Protein AF-A0A3D5S1Q6-F1 (afdb_monomer_lite)

Sequence (105 aa):
MAATAGTITVYEQDTGNTLVSDSPFEYKEILVHVSDVADDTDTVAVTLANHGLTTFKYIKGYTHSTEGSIIIEEAPTTAVSS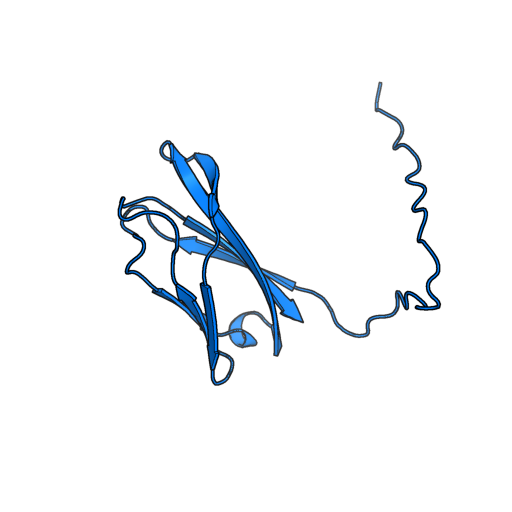GVLTITIGGSTDNKARVFIVGGI

Radius of gyration: 17.77 Å; chains: 1; bounding box: 47×36×42 Å

Foldseek 3Di:
DDDDDDDDDDDDDPPPDDPDPPDVDDKDKDKDKDALQDWQADKDKDQQVVVVFPDWDDKWKFWDPDVPDTDDTFDWDWDADPRIIMTGGDDGRHRTMMIMMTMHD

Structure (mmCIF, N/CA/C/O backbone):
data_AF-A0A3D5S1Q6-F1
#
_entry.id   AF-A0A3D5S1Q6-F1
#
loop_
_atom_site.group_PDB
_atom_site.id
_atom_site.type_symbol
_atom_site.label_atom_id
_atom_site.label_alt_id
_atom_site.label_comp_id
_atom_site.label_asym_id
_atom_site.label_entity_id
_atom_site.label_seq_id
_atom_site.pdbx_PDB_ins_code
_atom_site.Cartn_x
_atom_site.Cartn_y
_atom_site.Cartn_z
_atom_site.occupancy
_atom_site.B_iso_or_equiv
_atom_site.auth_seq_id
_atom_site.auth_comp_id
_atom_site.auth_asym_id
_atom_site.auth_atom_id
_atom_site.pdbx_PDB_model_num
ATOM 1 N N . MET A 1 1 ? 30.796 4.358 23.344 1.00 46.53 1 MET A N 1
ATOM 2 C CA . MET A 1 1 ? 29.878 5.223 24.117 1.00 46.53 1 MET A CA 1
ATOM 3 C C . MET A 1 1 ? 28.519 5.150 23.447 1.00 46.53 1 MET A C 1
ATOM 5 O O . MET A 1 1 ? 28.469 5.372 22.245 1.00 46.53 1 MET A O 1
ATOM 9 N N . ALA A 1 2 ? 27.465 4.759 24.164 1.00 44.75 2 ALA A N 1
ATOM 10 C CA . ALA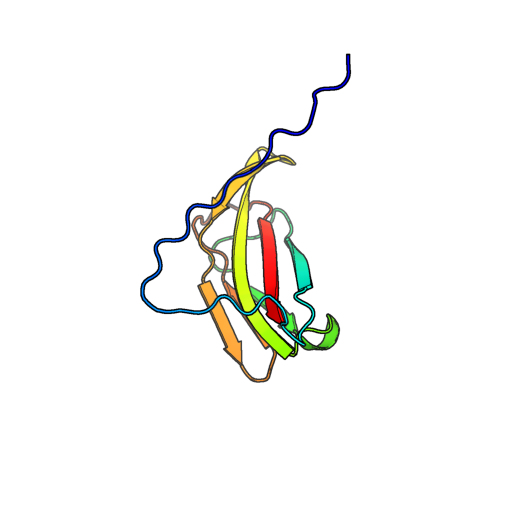 A 1 2 ? 26.106 4.773 23.621 1.00 44.75 2 ALA A CA 1
ATOM 11 C C . ALA A 1 2 ? 25.594 6.222 23.601 1.00 44.75 2 ALA A C 1
ATOM 13 O O . ALA A 1 2 ? 25.801 6.948 24.573 1.00 44.75 2 ALA A O 1
ATOM 14 N N . ALA A 1 3 ? 24.994 6.655 22.493 1.00 49.44 3 ALA A N 1
ATOM 15 C CA . ALA A 1 3 ? 24.417 7.989 22.387 1.00 49.44 3 ALA A CA 1
ATOM 16 C C . ALA A 1 3 ? 23.196 8.101 23.311 1.00 49.44 3 ALA A C 1
ATOM 18 O O . ALA A 1 3 ? 22.296 7.263 23.265 1.00 49.44 3 ALA A O 1
ATOM 19 N N . THR A 1 4 ? 23.176 9.130 24.156 1.00 58.97 4 THR A N 1
ATOM 20 C CA . THR A 1 4 ? 22.003 9.512 24.946 1.00 58.97 4 THR A CA 1
ATOM 21 C C . THR A 1 4 ? 20.887 9.921 23.989 1.00 58.97 4 THR A C 1
ATOM 23 O O . THR A 1 4 ? 21.111 10.769 23.125 1.00 58.97 4 THR A O 1
ATOM 26 N N . ALA A 1 5 ? 19.697 9.332 24.121 1.00 53.41 5 ALA A N 1
ATOM 27 C CA . ALA A 1 5 ? 18.533 9.759 23.351 1.00 53.41 5 ALA A CA 1
ATOM 28 C C . ALA A 1 5 ? 18.240 11.234 23.667 1.00 53.41 5 ALA A C 1
ATOM 30 O O . ALA A 1 5 ? 18.025 11.594 24.825 1.00 53.41 5 ALA A O 1
ATOM 31 N N . GLY A 1 6 ? 18.296 12.093 22.648 1.00 56.91 6 GLY A N 1
ATOM 32 C CA . GLY A 1 6 ? 17.927 13.497 22.788 1.00 56.91 6 GLY A CA 1
ATOM 33 C C . GLY A 1 6 ? 16.440 13.622 23.108 1.00 56.91 6 GLY A C 1
ATOM 34 O O . GLY A 1 6 ? 15.615 12.901 22.548 1.00 56.91 6 GLY A O 1
ATOM 35 N N . THR A 1 7 ? 16.092 14.530 24.014 1.00 53.72 7 THR A N 1
ATOM 36 C CA . THR A 1 7 ? 14.698 14.854 24.316 1.00 53.72 7 THR A CA 1
ATOM 37 C C . THR A 1 7 ? 14.066 15.511 23.089 1.00 53.72 7 THR A C 1
ATOM 39 O O . THR A 1 7 ? 14.540 16.550 22.630 1.00 53.72 7 THR A O 1
ATOM 42 N N . ILE A 1 8 ? 13.005 14.913 22.548 1.00 65.38 8 ILE A N 1
ATOM 43 C CA . ILE A 1 8 ? 12.191 15.538 21.503 1.00 65.38 8 ILE A CA 1
ATOM 44 C C . ILE A 1 8 ? 11.218 16.489 22.202 1.00 65.38 8 ILE A C 1
ATOM 46 O O . ILE A 1 8 ? 10.321 16.043 22.914 1.00 65.38 8 ILE A O 1
ATOM 50 N N . THR A 1 9 ? 11.389 17.794 22.004 1.00 51.97 9 THR A N 1
ATOM 51 C CA . THR A 1 9 ? 10.377 18.788 22.382 1.00 51.97 9 THR A CA 1
ATOM 52 C C . THR A 1 9 ? 9.485 19.029 21.172 1.00 51.97 9 THR A C 1
ATOM 54 O O . THR A 1 9 ? 9.914 19.645 20.197 1.00 51.97 9 THR A O 1
ATOM 57 N N . VAL A 1 10 ? 8.254 18.524 21.217 1.00 62.31 10 VAL A N 1
ATOM 58 C CA . VAL A 1 10 ? 7.229 18.842 20.216 1.00 62.31 10 VAL A CA 1
ATOM 59 C C . VAL A 1 10 ? 6.626 20.200 20.585 1.00 62.31 10 VAL A C 1
ATOM 61 O O . VAL A 1 10 ? 6.072 20.355 21.671 1.00 62.31 10 VAL A O 1
ATOM 64 N N . TYR A 1 11 ? 6.762 21.196 19.707 1.00 48.94 11 TYR A N 1
ATOM 65 C CA . TYR A 1 11 ? 6.038 22.465 19.815 1.00 48.94 11 TYR A CA 1
ATOM 66 C C . TYR A 1 11 ? 4.786 22.364 18.952 1.00 48.94 11 TYR A C 1
ATOM 68 O O . TYR A 1 11 ? 4.847 22.555 17.739 1.00 48.94 11 TYR A O 1
ATOM 76 N N . GLU A 1 12 ? 3.656 22.031 19.561 1.00 57.34 12 GLU A N 1
ATOM 77 C CA . GLU A 1 12 ? 2.381 22.046 18.854 1.00 57.34 12 GLU A CA 1
ATOM 78 C C . GLU A 1 12 ? 1.816 23.458 18.888 1.00 57.34 12 GLU A C 1
ATOM 80 O O . GLU A 1 12 ? 1.662 24.069 19.947 1.00 57.34 12 GLU A O 1
ATOM 85 N N . GLN A 1 13 ? 1.557 24.010 17.707 1.00 48.34 13 GLN A N 1
ATOM 86 C CA . GLN A 1 13 ? 0.857 25.275 17.588 1.00 48.34 13 GLN A CA 1
ATOM 87 C C . GLN A 1 13 ? -0.610 25.021 17.954 1.00 48.34 13 GLN A C 1
ATOM 89 O O . GLN A 1 13 ? -1.376 24.481 17.156 1.00 48.34 13 GLN A O 1
ATOM 94 N N . ASP A 1 14 ? -0.974 25.369 19.188 1.00 51.84 14 ASP A N 1
ATOM 95 C CA . ASP A 1 14 ? -2.342 25.293 19.691 1.00 51.84 14 ASP A CA 1
ATOM 96 C C . ASP A 1 14 ? -3.254 26.195 18.847 1.00 51.84 14 ASP A C 1
ATOM 98 O O . ASP A 1 14 ? -3.266 27.420 18.972 1.00 51.84 14 ASP A O 1
ATOM 102 N N . THR A 1 15 ? -3.995 25.571 17.935 1.00 56.84 15 THR A N 1
ATOM 103 C CA . THR A 1 15 ? -5.132 26.179 17.230 1.00 56.84 15 THR A CA 1
ATOM 104 C C . THR A 1 15 ? -6.465 25.763 17.864 1.00 56.84 15 THR A C 1
ATOM 106 O O . THR A 1 15 ? -7.515 25.884 17.240 1.00 56.84 15 THR A O 1
ATOM 109 N N . GLY A 1 16 ? -6.453 25.305 19.121 1.00 51.22 16 GLY A N 1
ATOM 110 C CA . GLY A 1 16 ? -7.636 24.855 19.851 1.00 51.22 16 GLY A CA 1
ATOM 111 C C . GLY A 1 16 ? -8.002 23.392 19.603 1.00 51.22 16 GLY A C 1
ATOM 112 O O . GLY A 1 16 ? -9.154 23.015 19.810 1.00 51.22 16 GLY A O 1
ATOM 113 N N . ASN A 1 17 ? -7.055 22.559 19.162 1.00 51.59 17 ASN A N 1
ATOM 114 C CA . ASN A 1 17 ? -7.293 21.139 18.910 1.00 51.59 17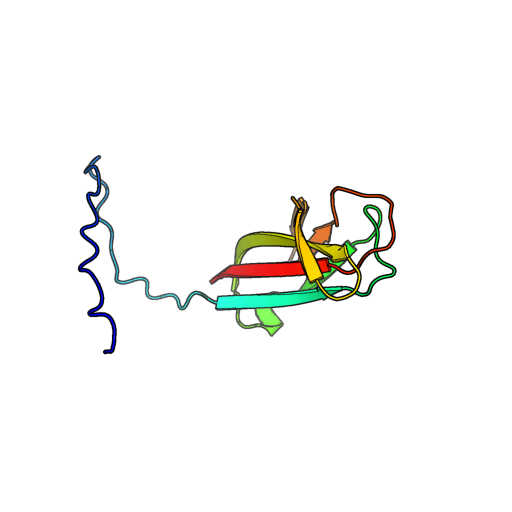 ASN A CA 1
ATOM 115 C C . ASN A 1 17 ? -6.563 20.291 19.960 1.00 51.59 17 ASN A C 1
ATOM 117 O O . ASN A 1 17 ? -5.358 20.073 19.870 1.00 51.59 17 ASN A O 1
ATOM 121 N N . THR A 1 18 ? -7.291 19.827 20.976 1.00 49.69 18 THR A N 1
ATOM 122 C CA . THR A 1 18 ? -6.774 18.897 21.987 1.00 49.69 18 THR A CA 1
ATOM 123 C C . THR A 1 18 ? -6.318 17.606 21.307 1.00 49.69 18 THR A C 1
ATOM 125 O O . THR A 1 18 ? -7.144 16.857 20.787 1.00 49.69 18 THR A O 1
ATOM 128 N N . LEU A 1 19 ? -5.016 17.315 21.324 1.00 52.72 19 LEU A N 1
ATOM 129 C CA . LEU A 1 19 ? -4.531 15.991 20.956 1.00 52.72 19 LEU A CA 1
ATOM 130 C C . LEU A 1 19 ? -4.890 15.003 22.064 1.00 52.72 19 LEU A C 1
ATOM 132 O O . LEU A 1 19 ? -4.243 14.930 23.1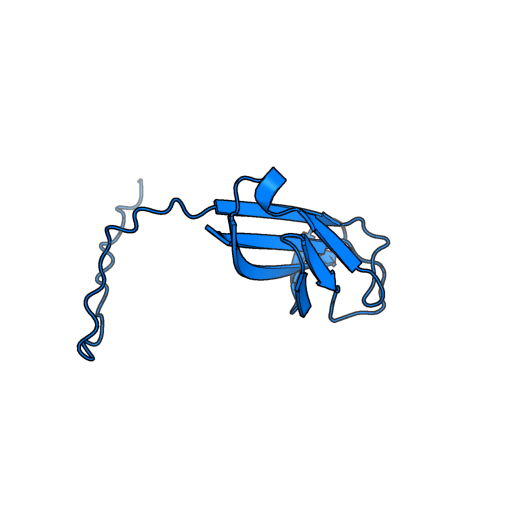07 1.00 52.72 19 LEU A O 1
ATOM 136 N N . VAL A 1 20 ? -5.963 14.253 21.842 1.00 56.75 20 VAL A N 1
ATOM 137 C CA . VAL A 1 20 ? -6.342 13.137 22.703 1.00 56.75 20 VAL A CA 1
ATOM 138 C C . VAL A 1 20 ? -5.460 11.951 22.310 1.00 56.75 20 VAL A C 1
ATOM 140 O O . VAL A 1 20 ? -5.650 11.358 21.252 1.00 56.75 20 VAL A O 1
ATOM 143 N N . SER A 1 21 ? -4.472 11.615 23.142 1.00 60.41 21 SER A N 1
ATOM 144 C CA . SER A 1 21 ? -3.608 10.436 22.955 1.00 60.41 21 SER A CA 1
ATOM 145 C C . SER A 1 21 ? -4.257 9.119 23.407 1.00 60.41 21 SER A C 1
ATOM 147 O O . SER A 1 21 ? -3.589 8.090 23.448 1.00 60.41 21 SER A O 1
ATOM 149 N N . ASP A 1 22 ? -5.555 9.136 23.711 1.00 50.16 22 ASP A N 1
ATOM 150 C CA . ASP A 1 22 ? -6.358 7.958 24.038 1.00 50.16 22 ASP A CA 1
ATOM 151 C C . ASP A 1 22 ? -7.246 7.599 22.842 1.00 50.16 22 ASP A C 1
ATOM 153 O O . ASP A 1 22 ? -8.455 7.836 22.820 1.00 50.16 22 ASP A O 1
ATOM 157 N N . SER A 1 23 ? -6.617 7.110 21.772 1.00 54.41 23 SER A N 1
ATOM 158 C CA . SER A 1 23 ? -7.366 6.459 20.702 1.00 54.41 23 SER A CA 1
ATOM 159 C C . SER A 1 23 ? -7.725 5.053 21.189 1.00 54.41 23 SER A C 1
ATOM 161 O O . SER A 1 23 ? -6.810 4.250 21.373 1.00 54.41 23 SER A O 1
ATOM 163 N N . PRO A 1 24 ? -9.015 4.686 21.328 1.00 61.03 24 PRO A N 1
ATOM 164 C CA . PRO A 1 24 ? -9.416 3.312 21.658 1.00 61.03 24 PRO A CA 1
ATOM 165 C C . PRO A 1 24 ? -9.130 2.321 20.513 1.00 61.03 24 PRO A C 1
ATOM 167 O O . PRO A 1 24 ? -9.492 1.149 20.589 1.00 61.03 24 PRO A O 1
ATOM 170 N N . PHE A 1 25 ? -8.523 2.800 19.427 1.00 62.59 25 PHE A N 1
ATOM 171 C CA . PHE A 1 25 ? -8.248 2.063 18.211 1.00 62.59 25 PHE A CA 1
ATOM 172 C C . PHE A 1 25 ? -6.753 1.784 18.060 1.00 62.59 25 PHE A C 1
ATOM 174 O O . PHE A 1 25 ? -5.937 2.709 18.091 1.00 62.59 25 PHE A O 1
ATOM 181 N N . GLU A 1 26 ? -6.417 0.510 17.849 1.00 81.06 26 GLU A N 1
ATOM 182 C CA . GLU A 1 26 ? -5.070 0.057 17.508 1.00 81.06 26 GLU A CA 1
ATOM 183 C C . GLU A 1 26 ? -4.804 0.337 16.023 1.00 81.06 26 GLU A C 1
ATOM 185 O O . GLU A 1 26 ? -5.412 -0.279 15.149 1.00 81.06 26 GLU A O 1
ATOM 190 N N . TYR A 1 27 ? -3.896 1.270 15.733 1.00 87.81 27 TYR A N 1
ATOM 191 C CA . TYR A 1 27 ? -3.413 1.478 14.369 1.00 87.81 27 TYR A CA 1
ATOM 192 C C . TYR A 1 27 ? -2.572 0.284 13.914 1.00 87.81 27 TYR A C 1
ATOM 194 O O . TYR A 1 27 ? -1.688 -0.166 14.644 1.00 87.81 27 TYR A O 1
ATOM 202 N N . LYS A 1 28 ? -2.808 -0.193 12.687 1.00 89.38 28 LYS A N 1
ATOM 203 C CA . LYS A 1 28 ? -2.043 -1.296 12.086 1.00 89.38 28 LYS A CA 1
ATOM 204 C C . LYS A 1 28 ? -1.545 -0.941 10.696 1.00 89.38 28 LYS A C 1
ATOM 206 O O . LYS A 1 28 ? -2.193 -0.196 9.959 1.00 89.38 28 LYS A O 1
ATOM 211 N N . GLU A 1 29 ? -0.410 -1.529 10.339 1.00 94.38 29 GLU A N 1
ATOM 212 C CA . GLU A 1 29 ? 0.190 -1.438 9.012 1.00 94.38 29 GLU A CA 1
ATOM 213 C C . GLU A 1 29 ? 0.290 -2.822 8.364 1.00 94.38 29 GLU A C 1
ATOM 215 O O . GLU A 1 29 ? 0.636 -3.811 9.012 1.00 94.38 29 GLU A O 1
ATOM 220 N N . ILE A 1 30 ? 0.005 -2.877 7.065 1.00 93.88 30 ILE A N 1
ATOM 221 C CA . ILE A 1 30 ? 0.192 -4.043 6.202 1.00 93.88 30 ILE A CA 1
ATOM 222 C C . ILE A 1 30 ? 1.308 -3.713 5.219 1.00 93.88 30 ILE A C 1
ATOM 224 O O . ILE A 1 30 ? 1.248 -2.696 4.527 1.00 93.88 30 ILE A O 1
ATOM 228 N N . LEU A 1 31 ? 2.293 -4.601 5.126 1.00 94.06 31 LEU A N 1
ATOM 229 C CA . LEU A 1 31 ? 3.320 -4.552 4.095 1.00 94.06 31 LEU A CA 1
ATOM 230 C C . LEU A 1 31 ? 2.892 -5.433 2.915 1.00 94.06 31 LEU A C 1
ATOM 232 O O . LEU A 1 31 ? 2.702 -6.638 3.071 1.00 94.06 31 LEU A O 1
ATOM 236 N N . VAL A 1 32 ? 2.736 -4.833 1.740 1.00 93.94 32 VAL A N 1
ATOM 237 C CA . VAL A 1 32 ? 2.335 -5.510 0.502 1.00 93.94 32 VAL A CA 1
ATOM 238 C C . VAL A 1 32 ? 3.524 -5.519 -0.446 1.00 93.94 32 VAL A C 1
ATOM 240 O O . VAL A 1 32 ? 3.998 -4.460 -0.849 1.00 93.94 32 VAL A O 1
ATOM 243 N N . HIS A 1 33 ? 4.013 -6.706 -0.796 1.00 93.12 33 HIS A N 1
ATOM 244 C CA . HIS A 1 33 ? 5.086 -6.880 -1.774 1.00 93.12 33 HIS A CA 1
ATOM 245 C C . HIS A 1 33 ? 4.503 -7.304 -3.117 1.00 93.12 33 HIS A C 1
ATOM 247 O O . HIS A 1 33 ? 3.682 -8.220 -3.177 1.00 93.12 33 HIS A O 1
ATOM 253 N N . VAL A 1 34 ? 4.967 -6.667 -4.185 1.00 91.94 34 VAL A N 1
ATOM 254 C CA . VAL A 1 34 ? 4.585 -6.975 -5.563 1.00 91.94 34 VAL A CA 1
ATOM 255 C C . VAL A 1 34 ? 5.833 -7.358 -6.347 1.00 91.94 34 VAL A C 1
ATOM 257 O O . VAL A 1 34 ? 6.892 -6.747 -6.180 1.00 91.94 34 VAL A O 1
ATOM 260 N N . SER A 1 35 ? 5.708 -8.394 -7.176 1.00 89.81 35 SER A N 1
ATOM 261 C CA . SER A 1 35 ? 6.791 -8.919 -8.007 1.00 89.81 35 SER A CA 1
ATOM 262 C C . SER A 1 35 ? 7.359 -7.881 -8.971 1.00 89.81 35 SER A C 1
ATOM 264 O O . SER A 1 35 ? 6.721 -6.885 -9.298 1.00 89.81 35 SER A O 1
ATOM 266 N N . ASP A 1 36 ? 8.546 -8.175 -9.481 1.00 88.25 36 ASP A N 1
ATOM 267 C CA . ASP A 1 36 ? 9.292 -7.363 -10.438 1.00 88.25 36 ASP A CA 1
ATOM 268 C C . ASP A 1 36 ? 8.705 -7.294 -11.850 1.00 88.25 36 ASP A C 1
ATOM 270 O O . ASP A 1 36 ? 9.209 -6.546 -12.677 1.00 88.25 36 ASP A O 1
ATOM 274 N N . VAL A 1 37 ? 7.624 -8.021 -12.120 1.00 88.50 37 VAL A N 1
ATOM 275 C CA . VAL A 1 37 ? 6.894 -7.957 -13.392 1.00 88.50 37 VAL A CA 1
ATOM 276 C C . VAL A 1 37 ? 5.761 -6.932 -13.406 1.00 88.50 37 VAL A C 1
ATOM 278 O O . VAL A 1 37 ? 5.069 -6.857 -14.412 1.00 88.50 37 VAL A O 1
ATOM 281 N N . ALA A 1 38 ? 5.555 -6.187 -12.316 1.00 89.81 38 ALA A N 1
ATOM 282 C CA . ALA A 1 38 ? 4.429 -5.268 -12.200 1.00 89.81 38 ALA A CA 1
ATOM 283 C C . ALA A 1 38 ? 4.727 -3.869 -12.760 1.00 89.81 38 ALA A C 1
ATOM 285 O O . ALA A 1 38 ? 5.813 -3.318 -12.521 1.00 89.81 38 ALA A O 1
ATOM 286 N N . ASP A 1 39 ? 3.739 -3.291 -13.443 1.00 89.56 39 ASP A N 1
ATOM 287 C CA . ASP A 1 39 ? 3.782 -1.959 -14.055 1.00 89.56 39 ASP A CA 1
ATOM 288 C C . ASP A 1 39 ? 2.577 -1.078 -13.658 1.00 89.56 39 ASP A C 1
ATOM 290 O O . ASP A 1 39 ? 1.760 -1.449 -12.815 1.00 89.56 39 ASP A O 1
ATOM 294 N N . ASP A 1 40 ? 2.488 0.130 -14.218 1.00 89.62 40 ASP A N 1
ATOM 295 C CA . ASP A 1 40 ? 1.440 1.118 -13.923 1.00 89.62 40 ASP A CA 1
ATOM 296 C C . ASP A 1 40 ? 0.043 0.775 -14.480 1.00 89.62 40 ASP A C 1
ATOM 298 O O . ASP A 1 40 ? -0.912 1.526 -14.259 1.00 89.62 40 ASP A O 1
ATOM 302 N N . THR A 1 41 ? -0.114 -0.363 -15.159 1.00 90.44 41 THR A N 1
ATOM 303 C CA . THR A 1 41 ? -1.418 -0.903 -15.571 1.00 90.44 41 THR A CA 1
ATOM 304 C C . THR A 1 41 ? -1.963 -1.954 -14.605 1.00 90.44 41 THR A C 1
ATOM 306 O O . THR A 1 41 ? -3.152 -2.288 -14.658 1.00 90.44 41 THR A O 1
ATOM 309 N N . ASP A 1 42 ? -1.131 -2.434 -13.680 1.00 94.19 42 ASP A N 1
ATOM 310 C CA . ASP A 1 42 ? -1.498 -3.461 -12.717 1.00 94.19 42 ASP A CA 1
ATOM 311 C C . ASP A 1 42 ? -2.234 -2.912 -11.489 1.00 94.19 42 ASP A C 1
ATOM 313 O O . ASP A 1 42 ? -2.088 -1.763 -11.050 1.00 94.19 42 ASP A O 1
ATOM 317 N N . THR A 1 43 ? -3.023 -3.797 -10.874 1.00 95.44 43 THR A N 1
ATOM 318 C CA . THR A 1 43 ? -3.723 -3.516 -9.618 1.00 95.44 43 THR A CA 1
ATOM 319 C C . THR A 1 43 ? -3.520 -4.625 -8.597 1.00 95.44 43 THR A C 1
ATOM 321 O O . THR A 1 43 ? -3.394 -5.803 -8.932 1.00 95.44 43 THR A O 1
ATOM 324 N N . VAL A 1 44 ? -3.529 -4.244 -7.320 1.00 95.00 44 VAL A N 1
ATOM 325 C CA . VAL A 1 44 ? -3.449 -5.157 -6.178 1.00 95.00 44 VAL A CA 1
ATOM 326 C C . VAL A 1 44 ? -4.682 -4.980 -5.307 1.00 95.00 44 VAL A C 1
ATOM 328 O O . VAL A 1 44 ? -5.005 -3.870 -4.891 1.00 95.00 44 VAL A O 1
ATOM 331 N N . ALA A 1 45 ? -5.363 -6.080 -4.995 1.00 96.25 45 ALA A N 1
ATOM 332 C CA . ALA A 1 45 ? -6.513 -6.079 -4.101 1.00 96.25 45 ALA A CA 1
ATOM 333 C C . ALA A 1 45 ? -6.123 -6.597 -2.709 1.00 96.25 45 ALA A C 1
ATOM 335 O O . ALA A 1 45 ? -5.602 -7.703 -2.567 1.00 96.25 45 ALA A O 1
ATOM 336 N N . VAL A 1 46 ? -6.426 -5.818 -1.670 1.00 95.25 46 VAL A N 1
ATOM 337 C CA . VAL A 1 46 ? -6.193 -6.154 -0.261 1.00 95.25 46 VAL A CA 1
ATOM 338 C C . VAL A 1 46 ? -7.522 -6.115 0.484 1.00 95.25 46 VAL A C 1
ATOM 340 O O . VAL A 1 46 ? -8.162 -5.071 0.590 1.00 95.25 46 VAL A O 1
ATOM 343 N N . THR A 1 47 ? -7.951 -7.251 1.033 1.00 96.31 47 THR A N 1
ATOM 344 C CA . THR A 1 47 ? -9.137 -7.296 1.904 1.00 96.31 47 THR A CA 1
ATOM 345 C C . THR A 1 47 ? -8.738 -6.869 3.313 1.00 96.31 47 THR A C 1
ATOM 347 O O . THR A 1 47 ? -8.068 -7.620 4.017 1.00 96.31 47 THR A O 1
ATOM 350 N N . LEU A 1 48 ? -9.147 -5.671 3.736 1.00 94.12 48 LEU A N 1
ATOM 351 C CA . LEU A 1 48 ? -8.665 -5.034 4.969 1.00 94.12 48 LEU A CA 1
ATOM 352 C C . LEU A 1 48 ? -8.967 -5.870 6.225 1.00 94.12 48 LEU A C 1
ATOM 354 O O . LEU A 1 48 ? -8.096 -6.060 7.077 1.00 94.12 48 LEU A O 1
ATOM 358 N N . ALA A 1 49 ? -10.162 -6.461 6.289 1.00 93.44 49 ALA A N 1
ATOM 359 C CA . ALA A 1 49 ? -10.600 -7.259 7.433 1.00 93.44 49 ALA A CA 1
ATOM 360 C C . ALA A 1 49 ? -9.727 -8.504 7.678 1.00 93.44 49 ALA A C 1
ATOM 362 O O . ALA A 1 49 ? -9.544 -8.897 8.829 1.00 93.44 49 ALA A O 1
ATOM 363 N N . ASN A 1 50 ? -9.120 -9.080 6.630 1.00 94.38 50 ASN A N 1
ATOM 364 C CA . ASN A 1 50 ? -8.211 -10.230 6.765 1.00 94.38 50 ASN A CA 1
ATOM 365 C C . ASN A 1 50 ? -6.944 -9.884 7.557 1.00 94.38 50 ASN A C 1
ATOM 367 O O . ASN A 1 50 ? -6.270 -10.772 8.072 1.00 94.38 50 ASN A O 1
ATOM 371 N N . HIS A 1 51 ? -6.632 -8.594 7.663 1.00 91.38 51 HIS A N 1
ATOM 372 C CA . HIS A 1 51 ? -5.469 -8.069 8.365 1.00 91.38 51 HIS A CA 1
ATOM 373 C C . HIS A 1 51 ? -5.864 -7.265 9.612 1.00 91.38 51 HIS A C 1
ATOM 375 O O . HIS A 1 51 ? -5.053 -6.530 10.169 1.00 91.38 51 HIS A O 1
ATOM 381 N N . GLY A 1 52 ? -7.116 -7.404 10.063 1.00 89.62 52 GLY A N 1
ATOM 382 C CA . GLY A 1 52 ? -7.617 -6.722 11.251 1.00 89.62 52 GLY A CA 1
ATOM 383 C C . GLY A 1 52 ? -7.754 -5.211 11.087 1.00 89.62 52 GLY A C 1
ATOM 384 O O . GLY A 1 52 ? -7.732 -4.525 12.104 1.00 89.62 52 GLY A O 1
ATOM 385 N N . LEU A 1 53 ? -7.877 -4.727 9.845 1.00 90.75 53 LEU A N 1
ATOM 386 C CA . LEU A 1 53 ? -8.215 -3.347 9.516 1.00 90.75 53 LEU A CA 1
ATOM 387 C C . LEU A 1 53 ? -9.706 -3.239 9.185 1.00 90.75 53 LEU A C 1
ATOM 389 O O . LEU A 1 53 ? -10.222 -3.935 8.311 1.00 90.75 53 LEU A O 1
ATOM 393 N N . THR A 1 54 ? -10.393 -2.327 9.855 1.00 91.00 54 THR A N 1
ATOM 394 C CA . THR A 1 54 ? -11.791 -1.954 9.599 1.00 91.00 54 THR A CA 1
ATOM 395 C C . THR A 1 54 ? -11.912 -0.726 8.696 1.00 91.00 54 THR A C 1
ATOM 397 O O . THR A 1 54 ? -12.892 -0.585 7.968 1.00 91.00 54 THR A O 1
ATOM 400 N N . THR A 1 55 ? -10.911 0.159 8.722 1.00 90.56 55 THR A N 1
ATOM 401 C CA . THR A 1 55 ? -10.896 1.440 8.018 1.00 90.56 55 THR A CA 1
ATOM 402 C C . THR A 1 55 ? -9.509 1.725 7.444 1.00 90.56 55 THR A C 1
ATOM 404 O O . THR A 1 55 ? -8.527 1.806 8.179 1.00 90.56 55 THR A O 1
ATOM 407 N N . PHE A 1 56 ? -9.432 1.962 6.133 1.00 93.38 56 PHE A N 1
ATOM 408 C CA . PHE A 1 56 ? -8.225 2.473 5.474 1.00 93.38 56 PHE A CA 1
ATOM 409 C C . PHE A 1 56 ? -7.952 3.930 5.875 1.00 93.38 56 PHE A C 1
ATOM 411 O O . PHE A 1 56 ? -8.881 4.739 5.942 1.00 93.38 56 PHE A O 1
ATOM 418 N N . LYS A 1 57 ? -6.684 4.278 6.119 1.00 92.69 57 LYS A N 1
ATOM 419 C CA . LYS A 1 57 ? -6.269 5.642 6.483 1.00 92.69 57 LYS A CA 1
ATOM 420 C C . LYS A 1 57 ? -5.219 6.214 5.542 1.00 92.69 57 LYS A C 1
ATOM 422 O O . LYS A 1 57 ? -5.354 7.366 5.143 1.00 92.69 57 LYS A O 1
ATOM 427 N N . TYR A 1 58 ? -4.195 5.440 5.190 1.00 92.06 58 TYR A N 1
ATOM 428 C CA . TYR A 1 58 ? -3.143 5.903 4.287 1.00 92.06 58 TYR A CA 1
ATOM 429 C C . TYR A 1 58 ? -2.472 4.758 3.537 1.00 92.06 58 TYR A C 1
ATOM 431 O O . TYR A 1 58 ? -2.525 3.596 3.941 1.00 92.06 58 TYR A O 1
ATOM 439 N N . ILE A 1 59 ? -1.786 5.128 2.460 1.00 94.25 59 ILE A N 1
ATOM 440 C CA . ILE A 1 59 ? -0.876 4.267 1.717 1.00 94.25 59 ILE A CA 1
ATOM 441 C C . ILE A 1 59 ? 0.430 5.015 1.448 1.00 94.25 59 ILE A C 1
ATOM 443 O O . ILE A 1 59 ? 0.420 6.225 1.222 1.00 94.25 59 ILE A O 1
ATOM 447 N N . LYS A 1 60 ? 1.546 4.291 1.460 1.00 92.44 60 LYS A N 1
ATOM 448 C CA . LYS A 1 60 ? 2.834 4.733 0.915 1.00 92.44 60 LYS A CA 1
ATOM 449 C C . LYS A 1 60 ? 3.281 3.723 -0.129 1.00 92.44 60 LYS A C 1
ATOM 451 O O . LYS A 1 60 ? 3.169 2.525 0.128 1.00 92.44 60 LYS A O 1
ATOM 456 N N . GLY A 1 61 ? 3.752 4.190 -1.280 1.00 92.12 61 GLY A N 1
ATOM 457 C CA . GLY A 1 61 ? 4.284 3.339 -2.338 1.00 92.12 61 GLY A CA 1
ATOM 458 C C . GLY A 1 61 ? 5.779 3.528 -2.514 1.00 92.12 61 GLY A C 1
ATOM 459 O O . GLY A 1 61 ? 6.305 4.628 -2.352 1.00 92.12 61 GLY A O 1
ATOM 460 N N . TYR A 1 62 ? 6.452 2.437 -2.848 1.00 91.00 62 TYR A N 1
ATOM 461 C CA . TYR A 1 62 ? 7.884 2.399 -3.057 1.00 91.00 62 TYR A CA 1
ATOM 462 C C . TYR A 1 62 ? 8.234 1.494 -4.227 1.00 91.00 62 TYR A C 1
ATOM 464 O O . TYR A 1 62 ? 7.689 0.396 -4.366 1.00 91.00 62 TYR A O 1
ATOM 472 N N . THR A 1 63 ? 9.215 1.926 -5.009 1.00 91.00 63 THR A N 1
ATOM 473 C CA . THR A 1 63 ? 9.662 1.237 -6.215 1.00 91.00 63 THR A CA 1
ATOM 474 C C . THR A 1 63 ? 11.125 0.867 -6.107 1.00 91.00 63 THR A C 1
ATOM 476 O O . THR A 1 63 ? 11.979 1.662 -5.689 1.00 91.00 63 THR A O 1
ATOM 479 N N . HIS A 1 64 ? 11.422 -0.362 -6.517 1.00 87.81 64 HIS A N 1
ATOM 480 C CA . HIS A 1 64 ? 12.787 -0.828 -6.648 1.00 87.81 64 HIS A CA 1
ATOM 481 C C . HIS A 1 64 ? 13.391 -0.243 -7.930 1.00 87.81 64 HIS A C 1
ATOM 483 O O . HIS A 1 64 ? 13.106 -0.720 -9.026 1.00 87.81 64 HIS A O 1
ATOM 489 N N . SER A 1 65 ? 14.193 0.824 -7.821 1.00 77.50 65 SER A N 1
ATOM 490 C CA . SER A 1 65 ? 14.862 1.416 -8.997 1.00 77.50 65 SER A CA 1
ATOM 491 C C . SER A 1 65 ? 16.098 0.630 -9.429 1.00 77.50 65 SER A C 1
ATOM 493 O O . SER A 1 65 ? 16.536 0.749 -10.569 1.0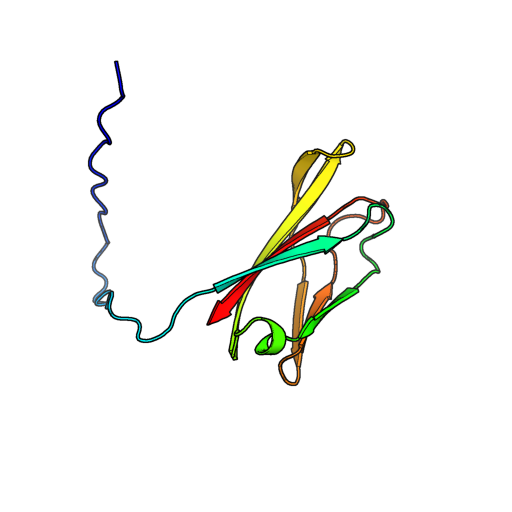0 77.50 65 SER A O 1
ATOM 495 N N . THR A 1 66 ? 16.647 -0.159 -8.508 1.00 75.81 66 THR A N 1
ATOM 496 C CA . THR A 1 66 ? 17.682 -1.164 -8.735 1.00 75.81 66 THR A CA 1
ATOM 497 C C . THR A 1 66 ? 17.155 -2.468 -8.155 1.00 75.81 66 THR A C 1
ATOM 499 O O . THR A 1 66 ? 16.481 -2.454 -7.120 1.00 75.81 66 THR A O 1
ATOM 502 N N . GLU A 1 67 ? 17.447 -3.591 -8.804 1.00 71.12 67 GLU A N 1
ATOM 503 C CA . GLU A 1 67 ? 16.993 -4.906 -8.353 1.00 71.12 67 GLU A CA 1
ATOM 504 C C . GLU A 1 67 ? 17.335 -5.124 -6.867 1.00 71.12 67 GLU A C 1
ATOM 506 O O . GLU A 1 67 ? 18.466 -4.921 -6.423 1.00 71.12 67 GLU A O 1
ATOM 511 N N . GLY A 1 68 ? 16.314 -5.439 -6.065 1.00 65.88 68 GLY A N 1
ATOM 512 C CA . GLY A 1 68 ? 16.456 -5.655 -4.622 1.00 65.88 68 GLY A CA 1
ATOM 513 C C . GLY A 1 68 ? 16.641 -4.408 -3.740 1.00 65.88 68 GLY A C 1
ATOM 514 O O . GLY A 1 68 ? 16.766 -4.573 -2.531 1.00 65.88 68 GLY A O 1
ATOM 515 N N . SER A 1 69 ? 16.615 -3.178 -4.276 1.00 73.56 69 SER A N 1
ATOM 516 C CA . SER A 1 69 ? 16.749 -1.942 -3.477 1.00 73.56 69 SER A CA 1
ATOM 517 C C . SER A 1 69 ? 15.595 -0.962 -3.690 1.00 73.56 69 SER A C 1
ATOM 519 O O . SER A 1 69 ? 15.397 -0.471 -4.799 1.00 73.56 69 SER A O 1
ATOM 521 N N . ILE A 1 70 ? 14.882 -0.621 -2.611 1.00 75.19 70 ILE A N 1
ATOM 522 C CA . ILE A 1 70 ? 13.864 0.441 -2.590 1.00 75.19 70 ILE A CA 1
ATOM 523 C C . ILE A 1 70 ? 14.562 1.796 -2.598 1.00 75.19 70 ILE A C 1
ATOM 525 O O . ILE A 1 70 ? 15.306 2.114 -1.672 1.00 75.19 70 ILE A O 1
ATOM 529 N N . ILE A 1 71 ? 14.335 2.586 -3.643 1.00 71.81 71 ILE A N 1
ATOM 530 C CA . ILE A 1 71 ? 15.071 3.845 -3.839 1.00 71.81 71 ILE A CA 1
ATOM 531 C C . ILE A 1 71 ? 14.128 5.001 -4.187 1.00 71.81 71 ILE A C 1
ATOM 533 O O . ILE A 1 71 ? 14.475 6.157 -3.959 1.00 71.81 71 ILE A O 1
ATOM 537 N N . ILE A 1 72 ? 12.932 4.712 -4.710 1.00 82.75 72 ILE A N 1
ATOM 538 C CA . ILE A 1 72 ? 12.018 5.736 -5.223 1.00 82.75 72 ILE A CA 1
ATOM 539 C C . ILE A 1 72 ? 10.674 5.630 -4.508 1.00 82.75 72 ILE A C 1
ATOM 541 O O . ILE A 1 72 ? 10.092 4.549 -4.443 1.00 82.75 72 ILE A O 1
ATOM 545 N N . GLU A 1 73 ? 10.187 6.754 -3.982 1.00 88.75 73 GLU A N 1
ATOM 546 C CA . GLU A 1 73 ? 8.797 6.879 -3.542 1.00 88.75 73 GLU A CA 1
ATOM 547 C C . GLU A 1 73 ? 7.874 6.951 -4.756 1.00 88.75 73 GLU A C 1
ATOM 549 O O . GLU A 1 73 ? 8.142 7.658 -5.728 1.00 88.75 73 GLU A O 1
ATOM 554 N N . GLU A 1 74 ? 6.764 6.234 -4.678 1.00 85.50 74 GLU A N 1
ATOM 555 C CA . GLU A 1 74 ? 5.727 6.224 -5.696 1.00 85.50 74 GLU A CA 1
ATOM 556 C C . GLU A 1 74 ? 4.401 6.650 -5.073 1.00 85.50 74 GLU A C 1
ATOM 558 O O . GLU A 1 74 ? 4.101 6.332 -3.919 1.00 85.50 74 GLU A O 1
ATOM 563 N N . ALA A 1 75 ? 3.600 7.374 -5.851 1.00 86.62 75 ALA A N 1
ATOM 564 C CA . ALA A 1 75 ? 2.256 7.775 -5.474 1.00 86.62 75 ALA A CA 1
ATOM 565 C C . ALA A 1 75 ? 1.234 6.807 -6.100 1.00 86.62 75 ALA A C 1
ATOM 567 O O . ALA A 1 75 ? 0.774 7.061 -7.216 1.00 86.62 75 ALA A O 1
ATOM 568 N N . PRO A 1 76 ? 0.876 5.696 -5.426 1.00 88.75 76 PRO A N 1
ATOM 569 C CA . PRO A 1 76 ? -0.209 4.845 -5.886 1.00 88.75 76 PRO A CA 1
ATOM 570 C C . PRO A 1 76 ? -1.541 5.584 -5.776 1.00 88.75 76 PRO A C 1
ATOM 572 O O . PRO A 1 76 ? -1.715 6.478 -4.943 1.00 88.75 76 PRO A O 1
ATOM 575 N N . THR A 1 77 ? -2.518 5.147 -6.565 1.00 90.06 77 THR A N 1
ATOM 576 C CA . THR A 1 77 ? -3.914 5.541 -6.348 1.00 90.06 77 THR A CA 1
ATOM 577 C C . THR A 1 77 ? -4.672 4.404 -5.684 1.00 90.06 77 THR A C 1
ATOM 579 O O . THR A 1 77 ? -4.295 3.236 -5.797 1.00 90.06 77 THR A O 1
ATOM 582 N N . THR A 1 78 ? -5.718 4.740 -4.933 1.00 91.12 78 THR A N 1
ATOM 583 C CA . THR A 1 78 ? -6.492 3.743 -4.201 1.00 91.12 78 THR A CA 1
ATOM 584 C C . THR A 1 78 ? -7.987 3.963 -4.324 1.00 91.12 78 THR A C 1
ATOM 586 O O . THR A 1 78 ? -8.476 5.089 -4.402 1.00 91.12 78 THR A O 1
ATOM 589 N N . ALA A 1 79 ? -8.723 2.857 -4.295 1.00 91.50 79 ALA A N 1
ATOM 590 C CA . ALA A 1 79 ? -10.168 2.843 -4.139 1.00 91.50 79 ALA A CA 1
ATOM 591 C C . ALA A 1 79 ? -10.541 1.796 -3.089 1.00 91.50 79 ALA A C 1
ATOM 593 O O . ALA A 1 79 ? -10.040 0.674 -3.125 1.00 91.50 79 ALA A O 1
ATOM 594 N N . VAL A 1 80 ? -11.423 2.147 -2.154 1.00 92.69 80 VAL A N 1
ATOM 595 C CA . VAL A 1 80 ? -11.963 1.191 -1.179 1.00 92.69 80 VAL A CA 1
ATOM 596 C C . VAL A 1 80 ? -13.424 0.947 -1.506 1.00 92.69 80 VAL A C 1
ATOM 598 O O . VAL A 1 80 ? -14.225 1.878 -1.516 1.00 92.69 80 VAL A O 1
ATOM 601 N N . SER A 1 81 ? -13.774 -0.311 -1.752 1.00 94.69 81 SER A N 1
ATOM 602 C CA . SER A 1 81 ? -15.154 -0.734 -1.979 1.00 94.69 81 SER A CA 1
ATOM 603 C C . SER A 1 81 ? -15.419 -2.018 -1.210 1.00 94.69 81 SER A C 1
ATOM 605 O O . SER A 1 81 ? -14.633 -2.960 -1.282 1.00 94.69 81 SER A O 1
ATOM 607 N N . SER A 1 82 ? -16.499 -2.046 -0.425 1.00 93.19 82 SER A N 1
ATOM 608 C CA . SER A 1 82 ? -16.898 -3.216 0.374 1.00 93.19 82 SER A CA 1
ATOM 609 C C . SER A 1 82 ? -15.769 -3.799 1.249 1.00 93.19 82 SER A C 1
ATOM 611 O O . SER A 1 82 ? -15.665 -5.011 1.408 1.00 93.19 82 SER A O 1
ATOM 613 N N . GLY A 1 83 ? -14.893 -2.946 1.797 1.00 91.94 83 GLY A N 1
ATOM 614 C CA . GLY A 1 83 ? -13.761 -3.361 2.643 1.00 91.94 83 GLY A CA 1
ATOM 615 C C . GLY A 1 83 ? -12.547 -3.925 1.890 1.00 91.94 83 GLY A C 1
ATOM 616 O O . GLY A 1 83 ? -11.576 -4.341 2.525 1.00 91.94 83 GLY A O 1
ATOM 617 N N . VAL A 1 84 ? -12.572 -3.915 0.555 1.00 95.81 84 VAL A N 1
ATOM 618 C CA . VAL A 1 84 ? -11.428 -4.256 -0.294 1.00 95.81 84 VAL A CA 1
ATOM 619 C C . VAL A 1 84 ? -10.765 -2.969 -0.767 1.00 95.81 84 VAL A C 1
ATOM 621 O O . VAL A 1 84 ? -11.386 -2.148 -1.445 1.00 95.81 84 VAL A O 1
ATOM 624 N N . LEU A 1 85 ? -9.499 -2.796 -0.399 1.00 96.38 85 LEU A N 1
ATOM 625 C CA . LEU A 1 85 ? -8.620 -1.770 -0.936 1.00 96.38 85 LEU A CA 1
ATOM 626 C C . LEU A 1 85 ? -8.058 -2.260 -2.270 1.00 96.38 85 LEU A C 1
ATOM 628 O O . LEU A 1 85 ? -7.350 -3.260 -2.315 1.00 96.38 85 LEU A O 1
ATOM 632 N N . THR A 1 86 ? -8.355 -1.542 -3.343 1.00 97.38 86 THR A N 1
ATOM 633 C CA . THR A 1 86 ? -7.679 -1.690 -4.632 1.00 97.38 86 THR A CA 1
ATOM 634 C C . THR A 1 86 ? -6.576 -0.648 -4.705 1.00 97.38 86 THR A C 1
ATOM 636 O O . THR A 1 86 ? -6.848 0.540 -4.532 1.00 97.38 86 THR A O 1
ATOM 639 N N . ILE A 1 87 ? -5.346 -1.098 -4.922 1.00 95.75 87 ILE A N 1
ATOM 640 C CA . ILE A 1 87 ? -4.155 -0.281 -5.137 1.00 95.75 87 ILE A CA 1
ATOM 641 C C . ILE A 1 87 ? -3.855 -0.335 -6.629 1.00 95.75 87 ILE A C 1
ATOM 643 O O . ILE A 1 87 ? -3.626 -1.421 -7.156 1.00 95.75 87 ILE A O 1
ATOM 647 N N . THR A 1 88 ? -3.844 0.811 -7.296 1.00 94.81 88 THR A N 1
ATOM 648 C CA . THR A 1 88 ? -3.339 0.922 -8.666 1.00 94.81 88 THR A CA 1
ATOM 649 C C . THR A 1 88 ? -1.912 1.436 -8.596 1.00 94.81 88 THR A C 1
ATOM 651 O O . THR A 1 88 ? -1.659 2.482 -7.980 1.00 94.81 88 THR A O 1
ATOM 654 N N . ILE A 1 89 ? -0.994 0.677 -9.192 1.00 92.31 89 ILE A N 1
ATOM 655 C CA . ILE A 1 89 ? 0.426 1.027 -9.259 1.00 92.31 89 ILE A CA 1
ATOM 656 C C . ILE A 1 89 ? 0.567 2.307 -10.087 1.00 92.31 89 ILE A C 1
ATOM 658 O O . ILE A 1 89 ? -0.159 2.517 -11.055 1.00 92.31 89 ILE A O 1
ATOM 662 N N . GLY A 1 90 ? 1.440 3.212 -9.651 1.00 83.88 90 GLY A N 1
ATOM 663 C CA . GLY A 1 90 ? 1.641 4.497 -10.310 1.00 83.88 90 GLY A CA 1
ATOM 664 C C . GLY A 1 90 ? 2.989 4.586 -11.018 1.00 83.88 90 GLY A C 1
ATOM 665 O O . GLY A 1 90 ? 3.834 3.702 -10.955 1.00 83.88 90 GLY A O 1
ATOM 666 N N . GLY A 1 91 ? 3.234 5.726 -11.654 1.00 79.00 91 GLY A N 1
ATOM 667 C CA . GLY A 1 91 ? 4.587 6.211 -11.928 1.00 79.00 91 GLY A CA 1
ATOM 668 C C . GLY A 1 91 ? 5.306 5.672 -13.168 1.00 79.00 91 GLY A C 1
ATOM 669 O O . GLY A 1 91 ? 5.934 6.481 -13.850 1.00 79.00 91 GLY A O 1
ATOM 670 N N . SER A 1 92 ? 5.289 4.367 -13.464 1.00 79.62 92 SER A N 1
ATOM 671 C CA . SER A 1 92 ? 6.138 3.804 -14.530 1.00 79.62 92 SER A CA 1
ATOM 672 C C . SER A 1 92 ? 5.559 2.567 -15.214 1.00 79.62 92 SER A C 1
ATOM 674 O O . SER A 1 92 ? 5.181 1.614 -14.541 1.00 79.62 92 SER A O 1
ATOM 676 N N . THR A 1 93 ? 5.662 2.544 -16.547 1.00 86.31 93 THR A N 1
ATOM 677 C CA . THR A 1 93 ? 5.398 1.375 -17.405 1.00 86.31 93 THR A CA 1
ATOM 678 C C . THR A 1 93 ? 6.529 0.337 -17.383 1.00 86.31 93 THR A C 1
ATOM 680 O O . THR A 1 93 ? 6.486 -0.639 -18.125 1.00 86.31 93 THR A O 1
ATOM 683 N N . ASP A 1 94 ? 7.605 0.572 -16.624 1.00 87.38 94 ASP A N 1
ATOM 684 C CA . ASP A 1 94 ? 8.673 -0.412 -16.475 1.00 87.38 94 ASP A CA 1
ATOM 685 C C . ASP A 1 94 ? 8.286 -1.439 -15.411 1.00 87.38 94 ASP A C 1
ATOM 687 O O . ASP A 1 94 ? 8.048 -1.085 -14.247 1.00 87.38 94 ASP A O 1
ATOM 691 N N . ASN A 1 95 ? 8.380 -2.709 -15.791 1.00 89.94 95 ASN A N 1
ATOM 692 C CA . ASN A 1 95 ? 8.287 -3.849 -14.888 1.00 89.94 95 ASN A CA 1
ATOM 693 C C . ASN A 1 95 ? 9.346 -3.745 -13.786 1.00 89.94 95 ASN A C 1
ATOM 695 O O . ASN A 1 95 ? 10.549 -3.849 -14.049 1.00 89.94 95 ASN A O 1
ATOM 699 N N . LYS A 1 96 ? 8.896 -3.504 -12.552 1.00 89.56 96 LYS A N 1
ATOM 700 C CA . LYS A 1 96 ? 9.763 -3.322 -11.380 1.00 89.56 96 LYS A CA 1
ATOM 701 C C . LYS A 1 96 ? 9.057 -3.819 -10.120 1.00 89.56 96 LYS A C 1
ATOM 703 O O . LYS A 1 96 ? 7.834 -3.786 -10.018 1.00 89.56 96 LYS A O 1
ATOM 708 N N . ALA A 1 97 ? 9.823 -4.224 -9.111 1.00 90.44 97 ALA A N 1
ATOM 709 C CA . ALA A 1 97 ? 9.229 -4.646 -7.844 1.00 90.44 97 ALA A CA 1
ATOM 710 C C . ALA A 1 97 ? 8.670 -3.431 -7.089 1.00 90.44 97 ALA A C 1
ATOM 712 O O . ALA A 1 97 ? 9.251 -2.337 -7.140 1.00 90.44 97 ALA A O 1
ATOM 713 N N . ARG A 1 98 ? 7.553 -3.624 -6.380 1.00 91.38 98 ARG A N 1
ATOM 714 C CA . ARG A 1 98 ? 6.920 -2.588 -5.550 1.00 91.38 98 ARG A CA 1
ATOM 715 C C . ARG A 1 98 ? 6.717 -3.061 -4.125 1.00 91.38 98 ARG A C 1
ATOM 717 O O . ARG A 1 98 ? 6.444 -4.235 -3.871 1.00 91.38 98 ARG A O 1
ATOM 724 N N . VAL A 1 99 ? 6.776 -2.106 -3.209 1.00 92.44 99 VAL A N 1
ATOM 725 C CA . VAL A 1 99 ? 6.361 -2.288 -1.824 1.00 92.44 99 VAL A CA 1
ATOM 726 C C . VAL A 1 99 ? 5.357 -1.204 -1.471 1.00 92.44 99 VAL A C 1
ATOM 728 O O . VAL A 1 99 ? 5.619 -0.020 -1.668 1.00 92.44 99 VAL A O 1
ATOM 731 N N . PHE A 1 100 ? 4.216 -1.609 -0.921 1.00 93.75 100 PHE A N 1
ATOM 732 C CA . PHE A 1 100 ? 3.216 -0.693 -0.388 1.00 93.75 100 PHE A CA 1
ATOM 733 C C . PHE A 1 100 ? 3.058 -0.897 1.114 1.00 93.75 100 PHE A C 1
ATOM 735 O O . PHE A 1 100 ? 2.970 -2.028 1.590 1.00 93.75 100 PHE A O 1
ATOM 742 N N . ILE A 1 101 ? 2.992 0.205 1.856 1.00 93.62 101 ILE A N 1
ATOM 743 C CA . ILE A 1 101 ? 2.623 0.207 3.273 1.00 93.62 101 ILE A CA 1
ATOM 744 C C . ILE A 1 101 ? 1.206 0.750 3.369 1.00 93.62 101 ILE A C 1
ATOM 746 O O . ILE A 1 101 ? 0.966 1.906 3.022 1.00 93.62 101 ILE A O 1
ATOM 750 N N . VAL A 1 102 ? 0.273 -0.081 3.825 1.00 94.31 102 VAL A N 1
ATOM 751 C CA . VAL A 1 102 ? -1.144 0.262 3.986 1.00 94.31 102 VAL A CA 1
ATOM 752 C C . VAL A 1 102 ? -1.450 0.398 5.469 1.00 94.31 102 VAL A C 1
ATOM 754 O O . VAL A 1 102 ? -1.353 -0.581 6.202 1.00 94.31 102 VAL A O 1
ATOM 757 N N . GLY A 1 103 ? -1.837 1.594 5.905 1.00 92.44 103 GLY A N 1
ATOM 758 C CA . GLY A 1 103 ? -2.163 1.884 7.297 1.00 92.44 103 GLY A CA 1
ATOM 759 C C . GLY A 1 103 ? -3.655 2.089 7.532 1.00 92.44 103 GLY A C 1
ATOM 760 O O . GLY A 1 103 ? -4.354 2.703 6.714 1.00 92.44 103 GLY A O 1
ATOM 761 N N . GLY A 1 104 ? -4.145 1.606 8.671 1.00 92.38 104 GLY A N 1
ATOM 762 C CA . GLY A 1 104 ? -5.549 1.717 9.046 1.00 92.38 104 GLY A CA 1
ATOM 763 C C . GLY A 1 104 ? -5.831 1.493 10.529 1.00 92.38 104 GLY A C 1
ATOM 764 O O . GLY A 1 104 ? -4.914 1.364 11.337 1.00 92.38 104 GLY A O 1
ATOM 765 N N . ILE A 1 105 ? -7.128 1.451 10.839 1.00 89.56 105 ILE A N 1
ATOM 766 C CA . ILE A 1 105 ? -7.723 1.091 12.13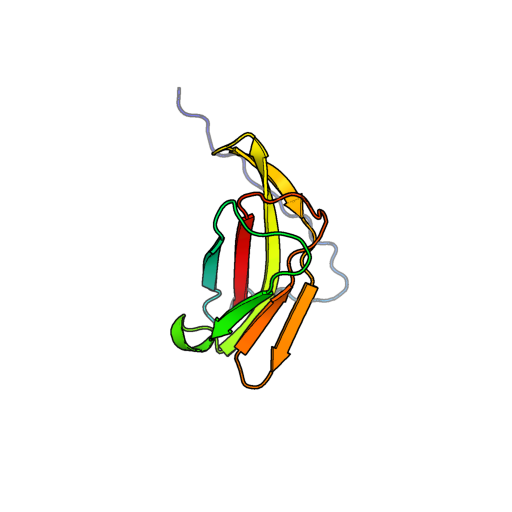6 1.00 89.56 105 ILE A CA 1
ATOM 767 C C . ILE A 1 105 ? -8.574 -0.154 11.949 1.00 89.56 105 ILE A C 1
ATOM 769 O O . ILE A 1 105 ? -9.394 -0.127 11.004 1.00 89.56 105 ILE A O 1
#

Secondary structure (DSSP, 8-state):
-PPPPPP-------SS-------SS--EEEEEEE-TT--TT-EEEEEGGGGT-SSEEEEEEEEEEETTEEEEEE--EEEEETTEEEEEP-S-SS---EEEEEEE-

pLDDT: mean 81.18, std 16.23, range [44.75, 97.38]